Protein AF-A0A7Z0GJN7-F1 (afdb_monomer_lite)

Foldseek 3Di:
DDPLDFAAEAELVVQPPDLPDHGDPVVVVSLVVCVVVVRFHEYEDEALVSCSRPVVVSGQAYEFEPDPDPRSVVSQVVSCVPPNPNRYDYDNDRVVVRVVVSVVVVVVVCCVVPVPCVVVVVVVVVVVCVVVPPDDDD

pLDDT: mean 78.18, std 17.74, range [37.78, 97.5]

Radius of gyration: 19.82 Å; chains: 1; bounding box: 69×27×43 Å

Structure (mmCIF, N/CA/C/O backbone):
data_AF-A0A7Z0GJN7-F1
#
_entry.id   AF-A0A7Z0GJN7-F1
#
loop_
_atom_site.group_PDB
_atom_site.id
_atom_site.type_symbol
_atom_site.label_atom_id
_atom_site.label_alt_id
_atom_site.label_comp_id
_atom_site.label_asym_id
_atom_site.label_entity_id
_atom_site.label_seq_id
_atom_site.pdbx_PDB_ins_code
_atom_site.Cartn_x
_atom_site.Cartn_y
_atom_site.Cartn_z
_atom_site.occupancy
_atom_site.B_iso_or_equiv
_atom_site.auth_seq_id
_atom_site.auth_comp_id
_atom_site.auth_asym_id
_atom_site.auth_atom_id
_atom_site.pdbx_PDB_model_num
ATOM 1 N N . MET A 1 1 ? 8.368 0.446 27.107 1.00 37.78 1 MET A N 1
ATOM 2 C CA . MET A 1 1 ? 7.933 1.647 26.361 1.00 37.78 1 MET A CA 1
ATOM 3 C C . MET A 1 1 ? 7.740 1.214 24.917 1.00 37.78 1 MET A C 1
ATOM 5 O O . MET A 1 1 ? 8.728 0.850 24.301 1.00 37.78 1 MET A O 1
ATOM 9 N N . SER A 1 2 ? 6.507 1.134 24.404 1.00 41.03 2 SER A N 1
ATOM 10 C CA . SER A 1 2 ? 6.297 0.803 22.985 1.00 41.03 2 SER A CA 1
ATOM 11 C C . SER A 1 2 ? 6.717 2.002 22.147 1.00 41.03 2 SER A C 1
ATOM 13 O O . SER A 1 2 ? 5.968 2.972 22.040 1.00 41.03 2 SER A O 1
ATOM 15 N N . THR A 1 3 ? 7.916 1.955 21.572 1.00 49.25 3 THR A N 1
ATOM 16 C CA . THR A 1 3 ? 8.220 2.738 20.376 1.00 49.25 3 THR A CA 1
ATOM 17 C C . THR A 1 3 ? 7.170 2.341 19.348 1.00 49.25 3 THR A C 1
ATOM 19 O O . THR A 1 3 ? 7.116 1.184 18.940 1.00 49.25 3 THR A O 1
ATOM 22 N N . ARG A 1 4 ? 6.238 3.244 19.032 1.00 60.59 4 ARG A N 1
ATOM 23 C CA . ARG A 1 4 ? 5.244 2.986 17.990 1.00 60.59 4 ARG A CA 1
ATOM 24 C C . ARG A 1 4 ? 6.021 2.833 16.690 1.00 60.59 4 ARG A C 1
ATOM 26 O O . ARG A 1 4 ? 6.549 3.817 16.185 1.00 60.59 4 ARG A O 1
ATOM 33 N N . GLU A 1 5 ? 6.162 1.598 16.228 1.00 74.38 5 GLU A N 1
ATOM 34 C CA . GLU A 1 5 ? 6.853 1.309 14.979 1.00 74.38 5 GLU A CA 1
ATOM 35 C C . GLU A 1 5 ? 6.102 2.015 13.847 1.00 74.38 5 GLU A C 1
ATOM 37 O O . GLU A 1 5 ? 4.872 1.942 13.744 1.00 74.38 5 GLU A O 1
ATOM 42 N N . LEU A 1 6 ? 6.846 2.795 13.064 1.00 84.12 6 LEU A N 1
ATOM 43 C CA . LEU A 1 6 ? 6.311 3.415 11.862 1.00 84.12 6 LEU A CA 1
ATOM 44 C C . LEU A 1 6 ? 6.117 2.332 10.796 1.00 84.12 6 LEU A C 1
ATOM 46 O O . LEU A 1 6 ? 6.885 1.366 10.785 1.00 84.12 6 LEU A O 1
ATOM 50 N N . PRO A 1 7 ? 5.134 2.498 9.893 1.00 89.50 7 PRO A N 1
ATOM 51 C CA . PRO A 1 7 ? 4.927 1.565 8.800 1.00 89.50 7 PRO A CA 1
ATOM 52 C C . PRO A 1 7 ? 6.207 1.381 7.989 1.00 89.50 7 PRO A C 1
ATOM 54 O O . PRO A 1 7 ? 6.956 2.341 7.779 1.00 89.50 7 PRO A O 1
ATOM 57 N N . LEU A 1 8 ? 6.452 0.162 7.517 1.00 90.88 8 LEU A N 1
ATOM 58 C CA . LEU A 1 8 ? 7.561 -0.096 6.604 1.00 90.88 8 LEU A CA 1
ATOM 59 C C . LEU A 1 8 ? 7.269 0.599 5.272 1.00 90.88 8 LEU A C 1
ATOM 61 O O . LEU A 1 8 ? 6.225 0.354 4.675 1.00 90.88 8 LEU A O 1
ATOM 65 N N . LEU A 1 9 ? 8.179 1.452 4.810 1.00 91.50 9 LEU A N 1
ATOM 66 C CA . LEU A 1 9 ? 8.068 2.124 3.519 1.00 91.50 9 LEU A CA 1
ATOM 67 C C . LEU A 1 9 ? 9.034 1.486 2.527 1.00 91.50 9 LEU A C 1
ATOM 69 O O . LEU A 1 9 ? 10.245 1.473 2.747 1.00 91.50 9 LEU A O 1
ATOM 73 N N . LEU A 1 10 ? 8.475 0.986 1.433 1.00 90.38 10 LEU A N 1
ATOM 74 C CA . LEU A 1 10 ? 9.195 0.416 0.307 1.00 90.38 10 LEU A CA 1
ATOM 75 C C . LEU A 1 10 ? 9.045 1.338 -0.901 1.00 90.38 10 LEU A C 1
ATOM 77 O O . LEU A 1 10 ? 7.997 1.944 -1.108 1.00 90.38 10 LEU A O 1
ATOM 81 N N . HIS A 1 11 ? 10.087 1.416 -1.719 1.00 88.69 11 HIS A N 1
ATOM 82 C CA . HIS A 1 11 ? 10.044 2.107 -3.006 1.00 88.69 11 HIS A CA 1
ATOM 83 C C . HIS A 1 11 ? 10.149 1.070 -4.105 1.00 88.69 11 HIS A C 1
ATOM 85 O O . HIS A 1 11 ? 11.148 0.351 -4.132 1.00 88.69 11 HIS A O 1
ATOM 91 N N . ALA A 1 12 ? 9.191 1.022 -5.026 1.00 76.31 12 ALA A N 1
ATOM 92 C CA . ALA A 1 12 ? 9.215 0.045 -6.108 1.00 76.31 12 ALA A CA 1
ATOM 93 C C . ALA A 1 12 ? 10.512 0.124 -6.935 1.00 76.31 12 ALA A C 1
ATOM 95 O O . ALA A 1 12 ? 11.201 -0.878 -7.064 1.00 76.31 12 ALA A O 1
ATOM 96 N N . GLY A 1 13 ? 10.990 1.319 -7.303 1.00 64.44 13 GLY A N 1
ATOM 97 C CA . GLY A 1 13 ? 12.271 1.477 -8.017 1.00 64.44 13 GLY A CA 1
ATOM 98 C C . GLY A 1 13 ? 13.541 1.024 -7.262 1.00 64.44 13 GLY A C 1
ATOM 99 O O . GLY A 1 13 ? 14.596 0.858 -7.877 1.00 64.44 13 GLY A O 1
ATOM 100 N N . LYS A 1 14 ? 13.473 0.813 -5.937 1.00 60.66 14 LYS A N 1
ATOM 101 C CA . LYS A 1 14 ? 14.562 0.216 -5.131 1.00 60.66 14 LYS A CA 1
ATOM 102 C C . LYS A 1 14 ? 14.294 -1.243 -4.748 1.00 60.66 14 LYS A C 1
ATOM 104 O O . LYS A 1 14 ? 15.253 -1.985 -4.580 1.00 60.66 14 LYS A O 1
ATOM 109 N N . ALA A 1 15 ? 13.027 -1.631 -4.620 1.00 51.12 15 ALA A N 1
ATOM 110 C CA . ALA A 1 15 ? 12.572 -2.979 -4.288 1.00 51.12 15 ALA A CA 1
ATOM 111 C C . ALA A 1 15 ? 12.426 -3.892 -5.522 1.00 51.12 15 ALA A C 1
ATOM 113 O O . ALA A 1 15 ? 12.310 -5.097 -5.358 1.00 51.12 15 ALA A O 1
ATOM 114 N N . ALA A 1 16 ? 12.440 -3.324 -6.733 1.00 47.62 16 ALA A N 1
ATOM 115 C CA . ALA A 1 16 ? 12.207 -4.003 -8.008 1.00 47.62 16 ALA A CA 1
ATOM 116 C C . ALA A 1 16 ? 13.364 -3.798 -9.001 1.00 47.62 16 ALA A C 1
ATOM 118 O O . ALA A 1 16 ? 13.150 -3.620 -10.203 1.00 47.62 16 ALA A O 1
ATOM 119 N N . ARG A 1 17 ? 14.623 -3.821 -8.538 1.00 47.00 17 ARG A N 1
ATOM 120 C CA . ARG A 1 17 ? 15.742 -4.029 -9.474 1.00 47.00 17 ARG A CA 1
ATOM 121 C C . ARG A 1 17 ? 15.764 -5.498 -9.906 1.00 47.00 17 ARG A C 1
ATOM 123 O O . ARG A 1 17 ? 16.639 -6.229 -9.479 1.00 47.00 17 ARG A O 1
ATOM 130 N N . GLY A 1 18 ? 14.798 -5.862 -10.751 1.00 42.78 18 GLY A N 1
ATOM 131 C CA . GLY A 1 18 ? 14.615 -7.171 -11.374 1.00 42.78 18 GLY A CA 1
ATOM 132 C C . GLY A 1 18 ? 13.133 -7.549 -11.428 1.00 42.78 18 GLY A C 1
ATOM 133 O O . GLY A 1 18 ? 12.488 -7.620 -10.388 1.00 42.78 18 GLY A O 1
ATOM 134 N N . LEU A 1 19 ? 12.590 -7.813 -12.626 1.00 42.25 19 LEU A N 1
ATOM 135 C CA . LEU A 1 19 ? 11.246 -8.401 -12.790 1.00 42.25 19 LEU A CA 1
ATOM 136 C C . LEU A 1 19 ? 11.140 -9.809 -12.158 1.00 42.25 19 LEU A C 1
ATOM 138 O O . LEU A 1 19 ? 10.035 -10.280 -11.911 1.00 42.25 19 LEU A O 1
ATOM 142 N N . ASP A 1 20 ? 12.282 -10.444 -11.873 1.00 52.91 20 ASP A N 1
ATOM 143 C CA . ASP A 1 20 ? 12.416 -11.764 -11.241 1.00 52.91 20 ASP A CA 1
ATOM 144 C C . ASP A 1 20 ? 12.926 -11.704 -9.789 1.00 52.91 20 ASP A C 1
ATOM 146 O O . ASP A 1 20 ? 12.984 -12.731 -9.107 1.00 52.91 20 ASP A O 1
ATOM 150 N N . ASP A 1 21 ? 13.320 -10.527 -9.294 1.00 58.81 21 ASP A N 1
ATOM 151 C CA . ASP A 1 21 ? 13.935 -10.418 -7.976 1.00 58.81 21 ASP A CA 1
ATOM 152 C C . ASP A 1 21 ? 12.845 -10.282 -6.916 1.00 58.81 21 ASP A C 1
ATOM 154 O O . ASP A 1 21 ? 12.228 -9.233 -6.715 1.00 58.81 21 ASP A O 1
ATOM 158 N N . ALA A 1 22 ? 12.599 -11.395 -6.224 1.00 63.50 22 ALA A N 1
ATOM 159 C CA . ALA A 1 22 ? 11.915 -11.369 -4.945 1.00 63.50 22 ALA A CA 1
ATOM 160 C C . ALA A 1 22 ? 12.543 -10.274 -4.058 1.00 63.50 22 ALA A C 1
ATOM 162 O O . ALA A 1 22 ? 13.762 -10.073 -4.112 1.00 63.50 22 ALA A O 1
ATOM 163 N N . PRO A 1 23 ? 11.747 -9.572 -3.230 1.00 70.69 23 PRO A N 1
ATOM 164 C CA . PRO A 1 23 ? 12.298 -8.621 -2.275 1.00 70.69 23 PRO A CA 1
ATOM 165 C C . PRO A 1 23 ? 13.423 -9.279 -1.479 1.00 70.69 23 PRO A C 1
ATOM 167 O O . PRO A 1 23 ? 13.350 -10.465 -1.143 1.00 70.69 23 PRO A O 1
ATOM 170 N N . ASP A 1 24 ? 14.470 -8.508 -1.193 1.00 78.06 24 ASP A N 1
ATOM 171 C CA . ASP A 1 24 ? 15.628 -9.038 -0.491 1.00 78.06 24 ASP A CA 1
ATOM 172 C C . ASP A 1 24 ? 15.208 -9.659 0.862 1.00 78.06 24 ASP A C 1
ATOM 174 O O . ASP A 1 24 ? 14.196 -9.256 1.454 1.00 78.06 24 ASP A O 1
ATOM 178 N N . PRO A 1 25 ? 15.966 -10.637 1.390 1.00 81.19 25 PRO A N 1
ATOM 179 C CA . PRO A 1 25 ? 15.580 -11.343 2.608 1.00 81.19 25 PRO A CA 1
ATOM 180 C C . PRO A 1 25 ? 15.307 -10.434 3.815 1.00 81.19 25 PRO A C 1
ATOM 182 O O . PRO A 1 25 ? 14.470 -10.781 4.647 1.00 81.19 25 PRO A O 1
ATOM 185 N N . GLN A 1 26 ? 15.968 -9.273 3.916 1.00 81.38 26 GLN A N 1
ATOM 186 C CA . GLN A 1 26 ? 15.744 -8.337 5.022 1.00 81.38 26 GLN A CA 1
ATOM 187 C C . GLN A 1 26 ? 14.408 -7.612 4.861 1.00 81.38 26 GLN A C 1
ATOM 189 O O . GLN A 1 26 ? 13.675 -7.449 5.838 1.00 81.38 26 GLN A O 1
ATOM 194 N N . THR A 1 27 ? 14.057 -7.226 3.633 1.00 83.19 27 THR A N 1
ATOM 195 C CA . THR A 1 27 ? 12.735 -6.677 3.313 1.00 83.19 27 THR A CA 1
ATOM 196 C C . THR A 1 27 ? 11.627 -7.693 3.596 1.00 83.19 27 THR A C 1
ATOM 198 O O . THR A 1 27 ? 10.628 -7.342 4.226 1.00 83.19 27 THR A O 1
ATOM 201 N N . LEU A 1 28 ? 11.806 -8.960 3.206 1.00 82.56 28 LEU A N 1
ATOM 202 C CA . LEU A 1 28 ? 10.853 -10.032 3.521 1.00 82.56 28 LEU A CA 1
ATOM 203 C C . LEU A 1 28 ? 10.687 -10.234 5.029 1.00 82.56 28 LEU A C 1
ATOM 205 O O . LEU A 1 28 ? 9.561 -10.297 5.521 1.00 82.56 28 LEU A O 1
ATOM 209 N N . GLU A 1 29 ? 11.788 -10.291 5.779 1.00 84.94 29 GLU A N 1
ATOM 210 C CA . GLU A 1 29 ? 11.733 -10.424 7.235 1.00 84.94 29 GLU A CA 1
ATOM 211 C C . GLU A 1 29 ? 11.013 -9.231 7.882 1.00 84.94 29 GLU A C 1
ATOM 213 O O . GLU A 1 29 ? 10.199 -9.415 8.789 1.00 84.94 29 GLU A O 1
ATOM 218 N N . ALA A 1 30 ? 11.263 -8.011 7.398 1.00 83.81 30 ALA A N 1
ATOM 219 C CA . ALA A 1 30 ? 10.596 -6.809 7.886 1.00 83.81 30 ALA A CA 1
ATOM 220 C C . ALA A 1 30 ? 9.086 -6.822 7.597 1.00 83.81 30 ALA A C 1
ATOM 222 O O . ALA A 1 30 ? 8.303 -6.435 8.466 1.00 83.81 30 ALA A O 1
ATOM 223 N N . LEU A 1 31 ? 8.670 -7.302 6.420 1.00 84.75 31 LEU A N 1
ATOM 224 C CA . LEU A 1 31 ? 7.259 -7.466 6.058 1.00 84.75 31 LEU A CA 1
ATOM 225 C C . LEU A 1 31 ? 6.564 -8.496 6.956 1.00 84.75 31 LEU A C 1
ATOM 227 O O . LEU A 1 31 ? 5.536 -8.182 7.554 1.00 84.75 31 LEU A O 1
ATOM 231 N N . ILE A 1 32 ? 7.162 -9.679 7.121 1.00 84.31 32 ILE A N 1
ATOM 232 C CA . ILE A 1 32 ? 6.635 -10.756 7.974 1.00 84.31 32 ILE A CA 1
ATOM 233 C C . ILE A 1 32 ? 6.535 -10.287 9.430 1.00 84.31 32 ILE A C 1
ATOM 235 O O . ILE A 1 32 ? 5.515 -10.469 10.097 1.00 84.31 32 ILE A O 1
ATOM 239 N N . ARG A 1 33 ? 7.584 -9.634 9.940 1.00 83.75 33 ARG A N 1
ATOM 240 C CA . ARG A 1 33 ? 7.583 -9.072 11.294 1.00 83.75 33 ARG A CA 1
ATOM 241 C C . ARG A 1 33 ? 6.494 -8.014 11.450 1.00 83.75 33 ARG A C 1
ATOM 243 O O . ARG A 1 33 ? 5.799 -8.028 12.463 1.00 83.75 33 ARG A O 1
ATOM 250 N N . GLY A 1 34 ? 6.341 -7.132 10.463 1.00 83.38 34 GLY A N 1
ATOM 251 C CA . GLY A 1 34 ? 5.297 -6.113 10.441 1.00 83.38 34 GLY A CA 1
ATOM 252 C C . GLY A 1 34 ? 3.902 -6.726 10.510 1.00 83.38 34 GLY A C 1
ATOM 253 O O . GLY A 1 34 ? 3.104 -6.328 11.353 1.00 83.38 34 GLY A O 1
ATOM 254 N N . GLU A 1 35 ? 3.631 -7.763 9.721 1.00 82.94 35 GLU A N 1
ATOM 255 C CA . GLU A 1 35 ? 2.365 -8.495 9.776 1.00 82.94 35 GLU A CA 1
ATOM 256 C C . GLU A 1 35 ? 2.103 -9.083 11.174 1.00 82.94 35 GLU A C 1
ATOM 258 O O . GLU A 1 35 ? 1.039 -8.856 11.755 1.00 82.94 35 GLU A O 1
ATOM 263 N N . HIS A 1 36 ? 3.100 -9.737 11.781 1.00 82.06 36 HIS A N 1
ATOM 264 C CA . HIS A 1 36 ? 2.981 -10.300 13.130 1.00 82.06 36 HIS A CA 1
ATOM 265 C C . HIS A 1 36 ? 2.764 -9.251 14.230 1.00 82.06 36 HIS A C 1
ATOM 267 O O . HIS A 1 36 ? 2.060 -9.521 15.206 1.00 82.06 36 HIS A O 1
ATOM 273 N N . THR A 1 37 ? 3.339 -8.052 14.101 1.00 82.00 37 THR A N 1
ATOM 274 C CA . THR A 1 37 ? 3.130 -6.941 15.051 1.00 82.00 37 THR A CA 1
ATOM 275 C C . THR A 1 37 ? 1.936 -6.052 14.673 1.00 82.00 37 THR A C 1
ATOM 277 O O . THR A 1 37 ? 1.615 -5.067 15.359 1.00 82.00 37 THR A O 1
ATOM 280 N N . GLY A 1 38 ? 1.256 -6.386 13.571 1.00 82.94 38 GLY A N 1
ATOM 281 C CA . GLY A 1 38 ? 0.217 -5.592 12.926 1.00 82.94 38 GLY A CA 1
ATOM 282 C C . GLY A 1 38 ? 0.698 -4.218 12.442 1.00 82.94 38 GLY A C 1
ATOM 283 O O . GLY A 1 38 ? -0.131 -3.315 12.286 1.00 82.94 38 GLY A O 1
ATOM 284 N N . CYS A 1 39 ? 2.009 -4.006 12.324 1.00 86.50 39 CYS A N 1
ATOM 285 C CA . CYS A 1 39 ? 2.586 -2.807 11.741 1.00 86.50 39 CYS A CA 1
ATOM 286 C C . CYS A 1 39 ? 2.377 -2.854 10.218 1.00 86.50 39 CYS A C 1
ATOM 288 O O . CYS A 1 39 ? 2.833 -3.794 9.568 1.00 86.50 39 CYS A O 1
ATOM 290 N N . PRO A 1 40 ? 1.663 -1.883 9.629 1.00 91.06 40 PRO A N 1
ATOM 291 C CA . PRO A 1 40 ? 1.384 -1.899 8.200 1.00 91.06 40 PRO A CA 1
ATOM 292 C C . PRO A 1 40 ? 2.650 -1.631 7.371 1.00 91.06 40 PRO A C 1
ATOM 294 O O . PRO A 1 40 ? 3.653 -1.115 7.865 1.00 91.06 40 PRO A O 1
ATOM 297 N N . SER A 1 41 ? 2.573 -1.934 6.082 1.00 91.88 41 SER A N 1
ATOM 298 C CA . SER A 1 41 ? 3.608 -1.668 5.090 1.00 91.88 41 SER A CA 1
ATOM 299 C C . SER A 1 41 ? 3.016 -0.899 3.912 1.00 91.88 41 SER A C 1
ATOM 301 O O . SER A 1 41 ? 1.836 -1.039 3.586 1.00 91.88 41 SER A O 1
ATOM 303 N N . VAL A 1 42 ? 3.832 -0.051 3.298 1.00 94.25 42 VAL A N 1
ATOM 304 C CA . VAL A 1 42 ? 3.441 0.844 2.210 1.00 94.25 42 VAL A CA 1
ATOM 305 C C . VAL A 1 42 ? 4.443 0.694 1.077 1.00 94.25 42 VAL A C 1
ATOM 307 O O . VAL A 1 42 ? 5.641 0.865 1.299 1.00 94.25 42 VAL A O 1
ATOM 310 N N . LEU A 1 43 ? 3.962 0.406 -0.130 1.00 94.31 43 LEU A N 1
ATOM 311 C CA . LEU A 1 43 ? 4.764 0.499 -1.348 1.00 94.31 43 LEU A CA 1
ATOM 312 C C . LEU A 1 43 ? 4.465 1.819 -2.056 1.00 94.31 43 LEU A C 1
ATOM 314 O O . LEU A 1 43 ? 3.330 2.060 -2.458 1.00 94.31 43 LEU A O 1
ATOM 318 N N . TRP A 1 44 ? 5.488 2.652 -2.222 1.00 95.12 44 TRP A N 1
ATOM 319 C CA . TRP A 1 44 ? 5.443 3.822 -3.091 1.00 95.12 44 TRP A CA 1
ATOM 320 C C . TRP A 1 44 ? 5.694 3.404 -4.540 1.00 95.12 44 TRP A C 1
ATOM 322 O O . TRP A 1 44 ? 6.744 2.820 -4.838 1.00 95.12 44 TRP A O 1
ATOM 332 N N . VAL A 1 45 ? 4.737 3.710 -5.416 1.00 93.69 45 VAL A N 1
ATOM 333 C CA . VAL A 1 45 ? 4.768 3.375 -6.846 1.00 93.69 45 VAL A CA 1
ATOM 334 C C . VAL A 1 45 ? 4.631 4.642 -7.682 1.00 93.69 45 VAL A C 1
ATOM 336 O O . VAL A 1 45 ? 3.826 5.512 -7.362 1.00 93.69 45 VAL A O 1
ATOM 339 N N . GLU A 1 46 ? 5.413 4.760 -8.750 1.00 92.56 46 GLU A N 1
ATOM 340 C CA . GLU A 1 46 ? 5.465 5.963 -9.597 1.00 92.56 46 GLU A CA 1
ATOM 341 C C . GLU A 1 46 ? 5.119 5.652 -11.060 1.00 92.56 46 GLU A C 1
ATOM 343 O O . GLU A 1 46 ? 4.917 6.562 -11.863 1.00 92.56 46 GLU A O 1
ATOM 348 N N . SER A 1 47 ? 5.013 4.369 -11.407 1.00 92.62 47 SER A N 1
ATOM 349 C CA . SER A 1 47 ? 4.722 3.880 -12.749 1.00 92.62 47 SER A CA 1
ATOM 350 C C . SER A 1 47 ? 3.854 2.620 -12.722 1.00 92.62 47 SER A C 1
ATOM 352 O O . SER A 1 47 ? 3.780 1.920 -11.716 1.00 92.62 47 SER A O 1
ATOM 354 N N . LEU A 1 48 ? 3.211 2.292 -13.846 1.00 91.94 48 LEU A N 1
ATOM 355 C CA . LEU A 1 48 ? 2.418 1.059 -13.964 1.00 91.94 48 LEU A CA 1
ATOM 356 C C . LEU A 1 48 ? 3.272 -0.203 -13.766 1.00 91.94 48 LEU A C 1
ATOM 358 O O . LEU A 1 48 ? 2.802 -1.160 -13.160 1.00 91.94 48 LEU A O 1
ATOM 362 N N . ALA A 1 49 ? 4.534 -0.180 -14.206 1.00 89.12 49 ALA A N 1
ATOM 363 C CA . ALA A 1 49 ? 5.464 -1.299 -14.047 1.00 89.12 49 ALA A CA 1
ATOM 364 C C . ALA A 1 49 ? 5.763 -1.616 -12.571 1.00 89.12 49 ALA A C 1
ATOM 366 O O . ALA A 1 49 ? 6.022 -2.763 -12.217 1.00 89.12 49 ALA A O 1
ATOM 367 N N . ASP A 1 50 ? 5.680 -0.618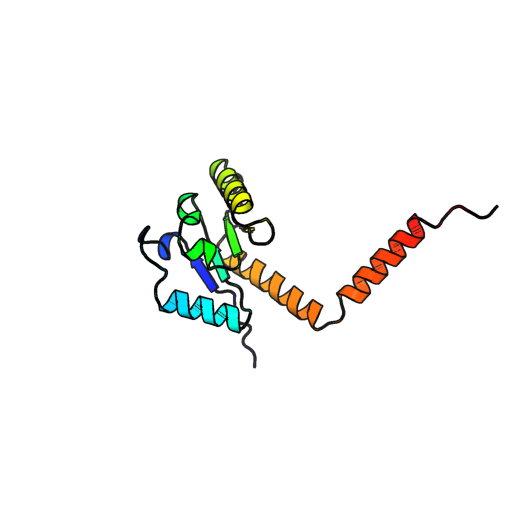 -11.690 1.00 89.81 50 ASP A N 1
ATOM 368 C CA . ASP A 1 50 ? 5.865 -0.813 -10.252 1.00 89.81 50 ASP A CA 1
ATOM 369 C C . ASP A 1 50 ? 4.749 -1.665 -9.625 1.00 89.81 50 ASP A C 1
ATOM 371 O O . ASP A 1 50 ? 4.970 -2.311 -8.600 1.00 89.81 50 ASP A O 1
ATOM 375 N N . LEU A 1 51 ? 3.555 -1.690 -10.234 1.00 90.06 51 LEU A N 1
ATOM 376 C CA . LEU A 1 51 ? 2.434 -2.519 -9.778 1.00 90.06 51 LEU A CA 1
ATOM 377 C C . LEU A 1 51 ? 2.651 -4.010 -10.060 1.00 90.06 51 LEU A C 1
ATOM 379 O O . LEU A 1 51 ? 1.980 -4.841 -9.449 1.00 90.06 51 LEU A O 1
ATOM 383 N N . ASP A 1 52 ? 3.566 -4.339 -10.974 1.00 86.88 52 ASP A N 1
ATOM 384 C CA . ASP A 1 52 ? 3.940 -5.715 -11.306 1.00 86.88 52 ASP A CA 1
ATOM 385 C C . ASP A 1 52 ? 5.064 -6.244 -10.395 1.00 86.88 52 ASP A C 1
ATOM 387 O O . ASP A 1 52 ? 5.393 -7.430 -10.434 1.00 86.88 52 ASP A O 1
ATOM 391 N N . ALA A 1 53 ? 5.646 -5.395 -9.538 1.00 82.38 53 ALA A N 1
ATOM 392 C CA . ALA A 1 53 ? 6.679 -5.811 -8.600 1.00 82.38 53 ALA A CA 1
ATOM 393 C C . ALA A 1 53 ? 6.130 -6.839 -7.586 1.00 82.38 53 ALA A C 1
ATOM 395 O O . ALA A 1 53 ? 5.057 -6.616 -7.016 1.00 82.38 53 ALA A O 1
ATOM 396 N N . PRO A 1 54 ? 6.886 -7.900 -7.230 1.00 81.50 54 PRO A N 1
ATOM 397 C CA . PRO A 1 54 ? 6.453 -8.869 -6.218 1.00 81.50 54 PRO A CA 1
ATOM 398 C C . PRO A 1 54 ? 6.092 -8.226 -4.870 1.00 81.50 54 PRO A C 1
ATOM 400 O O . PRO A 1 54 ? 5.213 -8.701 -4.157 1.00 81.50 54 PRO A O 1
ATOM 403 N N . ALA A 1 55 ? 6.724 -7.101 -4.523 1.00 83.12 55 ALA A N 1
ATOM 404 C CA . ALA A 1 55 ? 6.401 -6.347 -3.315 1.00 83.12 55 ALA A CA 1
ATOM 405 C C . ALA A 1 55 ? 4.957 -5.804 -3.298 1.00 83.12 55 ALA A C 1
ATOM 407 O O . ALA A 1 55 ? 4.385 -5.676 -2.217 1.00 83.12 55 ALA A O 1
ATOM 408 N N . ALA A 1 56 ? 4.341 -5.523 -4.453 1.00 86.75 56 ALA A N 1
ATOM 409 C CA . ALA A 1 56 ? 3.003 -4.929 -4.536 1.00 86.75 56 ALA A CA 1
ATOM 410 C C . ALA A 1 56 ? 1.911 -5.841 -3.951 1.00 86.75 56 ALA A C 1
ATOM 412 O O . ALA A 1 56 ? 0.954 -5.369 -3.335 1.00 86.75 56 ALA A O 1
ATOM 413 N N . VAL A 1 57 ? 2.074 -7.162 -4.065 1.00 87.06 57 VAL A N 1
ATOM 414 C CA . VAL A 1 57 ? 1.134 -8.126 -3.469 1.00 87.06 57 VAL A CA 1
ATOM 415 C C . VAL A 1 57 ? 1.414 -8.408 -1.992 1.00 87.06 57 VAL A C 1
ATOM 417 O O . VAL A 1 57 ? 0.514 -8.860 -1.290 1.00 87.06 57 VAL A O 1
ATOM 420 N N . LEU A 1 58 ? 2.629 -8.122 -1.513 1.00 86.44 58 LEU A N 1
ATOM 421 C CA . LEU A 1 58 ? 3.066 -8.413 -0.142 1.00 86.44 58 LEU A CA 1
ATOM 422 C C . LEU A 1 58 ? 2.798 -7.265 0.836 1.00 86.44 58 LEU A C 1
ATOM 424 O O . LEU A 1 58 ? 2.690 -7.491 2.041 1.00 86.44 58 LEU A O 1
ATOM 428 N N . VAL A 1 59 ? 2.724 -6.024 0.351 1.00 90.31 59 VAL A N 1
ATOM 429 C CA . VAL A 1 59 ? 2.464 -4.870 1.219 1.00 90.31 59 VAL A CA 1
ATOM 430 C C . VAL A 1 59 ? 0.993 -4.737 1.590 1.00 90.31 59 VAL A C 1
ATOM 432 O O . VAL A 1 59 ? 0.098 -5.136 0.843 1.00 90.31 59 VAL A O 1
ATOM 435 N N . THR A 1 60 ? 0.713 -4.096 2.725 1.00 92.62 60 THR A N 1
ATOM 436 C CA . THR A 1 60 ? -0.675 -3.843 3.124 1.00 92.62 60 THR A CA 1
ATOM 437 C C . THR A 1 60 ? -1.303 -2.693 2.339 1.00 92.62 60 THR A C 1
ATOM 439 O O . THR A 1 60 ? -2.484 -2.783 2.009 1.00 92.62 60 THR A O 1
ATOM 442 N N . HIS A 1 61 ? -0.526 -1.665 1.982 1.00 95.50 61 HIS A N 1
ATOM 443 C CA . HIS A 1 61 ? -1.001 -0.500 1.231 1.00 95.50 61 HIS A CA 1
ATOM 444 C C . HIS A 1 61 ? -0.122 -0.177 0.017 1.00 95.50 61 HIS A C 1
ATOM 446 O O . HIS A 1 61 ? 1.101 -0.323 0.056 1.00 95.50 61 HIS A O 1
ATOM 452 N N . ILE A 1 62 ? -0.759 0.345 -1.029 1.00 96.06 62 ILE A N 1
ATOM 453 C CA . ILE A 1 62 ? -0.132 0.937 -2.211 1.00 96.06 62 ILE A CA 1
ATOM 454 C C . ILE A 1 62 ? -0.333 2.450 -2.146 1.00 96.06 62 ILE A C 1
ATOM 456 O O . ILE A 1 62 ? -1.452 2.930 -1.964 1.00 96.06 62 ILE A O 1
ATOM 460 N N . ALA A 1 63 ? 0.748 3.204 -2.301 1.00 96.44 63 ALA A N 1
ATOM 461 C CA . ALA A 1 63 ? 0.719 4.655 -2.336 1.00 96.44 63 ALA A CA 1
ATOM 462 C C . ALA A 1 63 ? 1.170 5.163 -3.703 1.00 96.44 63 ALA A C 1
ATOM 464 O O . ALA A 1 63 ? 2.256 4.820 -4.169 1.00 96.44 63 ALA A O 1
ATOM 465 N N . VAL A 1 64 ? 0.332 5.998 -4.311 1.00 95.94 64 VAL A N 1
ATOM 466 C CA . VAL A 1 64 ? 0.601 6.672 -5.585 1.00 95.94 64 VAL A CA 1
ATOM 467 C C . VAL A 1 64 ? 0.760 8.184 -5.353 1.00 95.94 64 VAL A C 1
ATOM 469 O O . VAL A 1 64 ? 0.194 8.714 -4.387 1.00 95.94 64 VAL A O 1
ATOM 472 N N . PRO A 1 65 ? 1.469 8.913 -6.233 1.00 96.19 65 PRO A N 1
ATOM 473 C CA . PRO A 1 65 ? 1.539 10.366 -6.169 1.00 96.19 65 PRO A CA 1
ATOM 474 C C . PRO A 1 65 ? 0.152 11.022 -6.214 1.00 96.19 65 PRO A C 1
ATOM 476 O O . PRO A 1 65 ? -0.744 10.572 -6.925 1.00 96.19 65 PRO A O 1
ATOM 479 N N . ALA A 1 66 ? -0.028 12.124 -5.486 1.00 94.00 66 ALA A N 1
ATOM 480 C CA . ALA A 1 66 ? -1.266 12.908 -5.493 1.00 94.00 66 ALA A CA 1
ATOM 481 C C . ALA A 1 66 ? -1.417 13.823 -6.724 1.00 94.00 66 ALA A C 1
ATOM 483 O O . ALA A 1 66 ? -2.469 14.431 -6.910 1.00 94.00 66 ALA A O 1
ATOM 484 N N . SER A 1 67 ? -0.391 13.899 -7.579 1.00 91.69 67 SER A N 1
ATOM 485 C CA . SER A 1 67 ? -0.408 14.678 -8.821 1.00 91.69 67 SER A CA 1
ATOM 486 C C . SER A 1 67 ? -1.590 14.304 -9.727 1.00 91.69 67 SER A C 1
ATOM 488 O O . SER A 1 67 ? -1.878 13.130 -9.940 1.00 91.69 67 SER A O 1
ATOM 490 N N . GLU A 1 68 ? -2.241 15.302 -10.322 1.00 89.56 68 GLU A N 1
ATOM 491 C CA . GLU A 1 68 ? -3.377 15.109 -11.238 1.00 89.56 68 GLU A CA 1
ATOM 492 C C . GLU A 1 68 ? -2.961 15.009 -12.713 1.00 89.56 68 GLU A C 1
ATOM 494 O O . GLU A 1 68 ? -3.735 15.319 -13.613 1.00 89.56 68 GLU A O 1
ATOM 499 N N . THR A 1 69 ? -1.729 14.577 -12.988 1.00 92.75 69 THR A N 1
ATOM 500 C CA . THR A 1 69 ? -1.340 14.250 -14.368 1.00 92.75 69 THR A CA 1
ATOM 501 C C . THR A 1 69 ? -2.122 13.038 -14.875 1.00 92.75 69 THR A C 1
ATOM 503 O O . THR A 1 69 ? -2.501 12.159 -14.093 1.00 92.75 69 THR A O 1
ATOM 506 N N . ASP A 1 70 ? -2.337 12.965 -16.191 1.00 92.69 70 ASP A N 1
ATOM 507 C CA . ASP A 1 70 ? -3.056 11.847 -16.815 1.00 92.69 70 ASP A CA 1
ATOM 508 C C . ASP A 1 70 ? -2.411 10.501 -16.459 1.00 92.69 70 ASP A C 1
ATOM 510 O O . ASP A 1 70 ? -3.099 9.578 -16.030 1.00 92.69 70 ASP A O 1
ATOM 514 N N . SER A 1 71 ? -1.076 10.421 -16.512 1.00 92.25 71 SER A N 1
ATOM 515 C CA . SER A 1 71 ? -0.320 9.208 -16.177 1.00 92.25 71 SER A CA 1
ATOM 516 C C . SER A 1 71 ? -0.480 8.776 -14.715 1.00 92.25 71 SER A C 1
ATOM 518 O O . SER A 1 71 ? -0.601 7.587 -14.431 1.00 92.25 71 SER A O 1
ATOM 520 N N . VAL A 1 72 ? -0.509 9.718 -13.766 1.00 92.44 72 VAL A N 1
ATOM 521 C CA . VAL A 1 72 ? -0.716 9.395 -12.341 1.00 92.44 72 VAL A CA 1
ATOM 522 C C . VAL A 1 72 ? -2.173 9.027 -12.066 1.00 92.44 72 VAL A C 1
ATOM 524 O O . VAL A 1 72 ? -2.465 8.181 -11.218 1.00 92.44 72 VAL A O 1
ATOM 527 N N . THR A 1 73 ? -3.110 9.622 -12.800 1.00 94.88 73 THR A N 1
ATOM 528 C CA . THR A 1 73 ? -4.521 9.247 -12.716 1.00 94.88 73 THR A CA 1
ATOM 529 C C . THR A 1 73 ? -4.748 7.835 -13.236 1.00 94.88 73 THR A C 1
ATOM 531 O O . THR A 1 73 ? -5.404 7.056 -12.548 1.00 94.88 73 THR A O 1
ATOM 534 N N . GLU A 1 74 ? -4.154 7.477 -14.372 1.00 96.50 74 GLU A N 1
ATOM 535 C CA . GLU A 1 74 ? -4.154 6.112 -14.902 1.00 96.50 74 GLU A CA 1
ATOM 536 C C . GLU A 1 74 ? -3.536 5.122 -13.905 1.00 96.50 74 GLU A C 1
ATOM 538 O O . GLU A 1 74 ? -4.181 4.137 -13.548 1.00 96.50 74 GLU A O 1
ATOM 543 N N . LEU A 1 75 ? -2.354 5.432 -13.360 1.00 96.19 75 LEU A N 1
ATOM 544 C CA . LEU A 1 75 ? -1.702 4.628 -12.321 1.00 96.19 75 LEU A CA 1
ATOM 545 C C . LEU A 1 75 ? -2.607 4.399 -11.105 1.00 96.19 75 LEU A C 1
ATOM 547 O O . LEU A 1 75 ? -2.711 3.283 -10.599 1.00 96.19 75 LEU A O 1
ATOM 551 N N . HIS A 1 76 ? -3.276 5.451 -10.633 1.00 96.75 76 HIS A N 1
ATOM 552 C CA . HIS A 1 76 ? -4.191 5.358 -9.503 1.00 96.75 76 HIS A CA 1
ATOM 553 C C . HIS A 1 76 ? -5.400 4.467 -9.810 1.00 96.75 76 HIS A C 1
ATOM 555 O O . HIS A 1 76 ? -5.772 3.650 -8.971 1.00 96.75 76 HIS A O 1
ATOM 561 N N . GLN A 1 77 ? -6.006 4.605 -10.992 1.00 97.19 77 GLN A N 1
ATOM 562 C CA . GLN A 1 77 ? -7.142 3.770 -11.392 1.00 97.19 77 GLN A CA 1
ATOM 563 C C . GLN A 1 77 ? -6.738 2.303 -11.548 1.00 97.19 77 GLN A C 1
ATOM 565 O O . GLN A 1 77 ? -7.458 1.424 -11.077 1.00 97.19 77 GLN A O 1
ATOM 570 N N . GLU A 1 78 ? -5.568 2.035 -12.126 1.00 97.50 78 GLU A N 1
ATOM 571 C CA . GLU A 1 78 ? -5.040 0.675 -12.238 1.00 97.50 78 GLU A CA 1
ATOM 572 C C . GLU A 1 78 ? -4.774 0.072 -10.852 1.00 97.50 78 GLU A C 1
ATOM 574 O O . GLU A 1 78 ? -5.192 -1.051 -10.563 1.00 97.50 78 GLU A O 1
ATOM 579 N N . ALA A 1 79 ? -4.146 0.834 -9.950 1.00 96.56 79 ALA A N 1
ATOM 580 C CA . ALA A 1 79 ? -3.916 0.397 -8.578 1.00 96.56 79 ALA A CA 1
ATOM 581 C C . ALA A 1 79 ? -5.239 0.086 -7.857 1.00 96.56 79 ALA A C 1
ATOM 583 O O . ALA A 1 79 ? -5.351 -0.953 -7.205 1.00 96.56 79 ALA A O 1
ATOM 584 N N . LEU A 1 80 ? -6.261 0.938 -8.006 1.00 97.12 80 LEU A N 1
ATOM 585 C CA . LEU A 1 80 ? -7.597 0.702 -7.450 1.00 97.12 80 LEU A CA 1
ATOM 586 C C . LEU A 1 80 ? -8.241 -0.566 -8.018 1.00 97.12 80 LEU A C 1
ATOM 588 O O . LEU A 1 80 ? -8.807 -1.349 -7.257 1.00 97.12 80 LEU A O 1
ATOM 592 N N . GLY A 1 81 ? -8.134 -0.781 -9.331 1.00 97.12 81 GLY A N 1
ATOM 593 C CA . GLY A 1 81 ? -8.668 -1.965 -10.000 1.00 97.12 81 GLY A CA 1
ATOM 594 C C . GLY A 1 81 ? -8.015 -3.2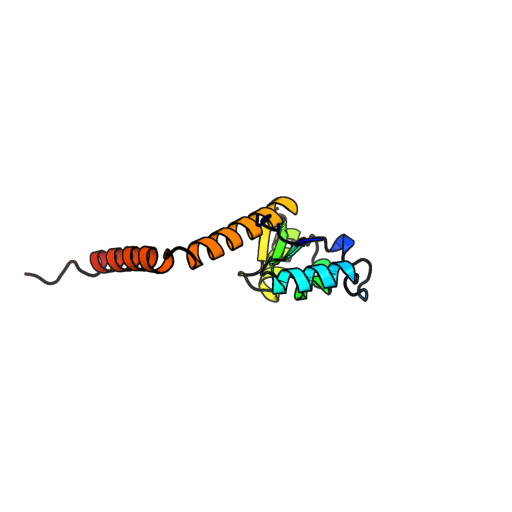66 -9.531 1.00 97.12 81 GLY A C 1
ATOM 595 O O . GLY A 1 81 ? -8.701 -4.277 -9.389 1.00 97.12 81 GLY A O 1
ATOM 596 N N . ARG A 1 82 ? -6.707 -3.242 -9.247 1.00 95.50 82 ARG A N 1
ATOM 597 C CA . ARG A 1 82 ? -5.939 -4.424 -8.821 1.00 95.50 82 ARG A CA 1
ATOM 598 C C . ARG A 1 82 ? -6.022 -4.717 -7.327 1.00 95.50 82 ARG A C 1
ATOM 600 O O . ARG A 1 82 ? -6.109 -5.879 -6.938 1.00 95.50 82 ARG A O 1
ATOM 607 N N . PHE A 1 83 ? -5.935 -3.685 -6.490 1.00 93.00 83 PHE A N 1
ATOM 608 C CA . PHE A 1 83 ? -5.714 -3.842 -5.049 1.00 93.00 83 PHE A CA 1
ATOM 609 C C . PHE A 1 83 ? -6.890 -3.389 -4.186 1.00 93.00 83 PHE A C 1
ATOM 611 O O . PHE A 1 83 ? -6.902 -3.708 -3.001 1.00 93.00 83 PHE A O 1
ATOM 618 N N . GLY A 1 84 ? -7.870 -2.690 -4.757 1.00 95.50 84 GLY A N 1
ATOM 619 C CA . GLY A 1 84 ? -9.038 -2.201 -4.033 1.00 95.50 84 GLY A CA 1
ATOM 620 C C . GLY A 1 84 ? -8.821 -0.852 -3.325 1.00 95.50 84 GLY A C 1
ATOM 621 O O . GLY A 1 84 ? -7.694 -0.474 -2.986 1.00 95.50 84 GLY A O 1
ATOM 622 N N . PRO A 1 85 ? -9.906 -0.091 -3.091 1.00 93.62 85 PRO A N 1
ATOM 623 C CA . PRO A 1 85 ? -9.854 1.255 -2.512 1.00 93.62 85 PRO A CA 1
ATOM 624 C C . PRO A 1 85 ? -9.395 1.297 -1.051 1.00 93.62 85 PRO A C 1
ATOM 626 O O . PRO A 1 85 ? -8.989 2.347 -0.567 1.00 93.62 85 PRO A O 1
ATOM 629 N N . GLU A 1 86 ? -9.459 0.184 -0.329 1.00 90.81 86 GLU A N 1
ATOM 630 C CA . GLU A 1 86 ? -9.017 0.087 1.060 1.00 90.81 86 GLU A CA 1
ATOM 631 C C . GLU A 1 86 ? -7.494 -0.006 1.206 1.00 90.81 86 GLU A C 1
ATOM 633 O O . GLU A 1 86 ? -6.967 0.293 2.277 1.00 90.81 86 GLU A O 1
ATOM 638 N N . ARG A 1 87 ? -6.791 -0.404 0.138 1.00 93.19 87 ARG A N 1
ATOM 639 C CA . ARG A 1 87 ? -5.328 -0.551 0.122 1.00 93.19 87 ARG A CA 1
ATOM 640 C C . ARG A 1 87 ? -4.628 0.599 -0.585 1.00 93.19 87 ARG A C 1
ATOM 642 O O . ARG A 1 87 ? -3.441 0.805 -0.352 1.00 93.19 87 ARG A O 1
ATOM 649 N N . VAL A 1 88 ? -5.327 1.329 -1.448 1.00 96.44 88 VAL A N 1
ATOM 650 C CA . VAL A 1 88 ? -4.730 2.351 -2.311 1.00 96.44 88 VAL A CA 1
ATOM 651 C C . VAL A 1 88 ? -4.962 3.743 -1.739 1.00 96.44 88 VAL A C 1
ATOM 653 O O . VAL A 1 88 ? -6.084 4.107 -1.396 1.00 96.44 88 VAL A O 1
ATOM 656 N N . LEU A 1 89 ? -3.900 4.545 -1.670 1.00 95.44 89 LEU A N 1
ATOM 657 C CA . LEU A 1 89 ? -3.973 5.942 -1.250 1.00 95.44 89 LEU A CA 1
ATOM 658 C C . LEU A 1 89 ? -3.130 6.859 -2.139 1.00 95.44 89 LEU A C 1
ATOM 660 O O . LEU A 1 89 ? -2.129 6.445 -2.723 1.00 95.44 89 LEU A O 1
ATOM 664 N N . ARG A 1 90 ? -3.531 8.129 -2.196 1.00 95.31 90 ARG A N 1
ATOM 665 C CA . ARG A 1 90 ? -2.758 9.218 -2.803 1.00 95.31 90 ARG A CA 1
ATOM 666 C C . ARG A 1 90 ? -2.000 9.984 -1.723 1.00 95.31 90 ARG A C 1
ATOM 668 O O . ARG A 1 90 ? -2.564 10.222 -0.656 1.00 95.31 90 ARG A O 1
ATOM 675 N N . ALA A 1 91 ? -0.763 10.386 -2.002 1.00 94.75 91 ALA A N 1
ATOM 676 C CA . ALA A 1 91 ? 0.012 11.279 -1.135 1.00 94.75 91 ALA A CA 1
ATOM 677 C C . ALA A 1 91 ? 0.969 12.161 -1.953 1.00 94.75 91 ALA A C 1
ATOM 679 O O . ALA A 1 91 ? 1.360 11.776 -3.057 1.00 94.75 91 ALA A O 1
ATOM 680 N N . ASP A 1 92 ? 1.382 13.317 -1.425 1.00 92.94 92 ASP A N 1
ATOM 681 C CA . ASP A 1 92 ? 2.340 14.206 -2.103 1.00 92.94 92 ASP A CA 1
ATOM 682 C C . ASP A 1 92 ? 3.765 13.633 -2.078 1.00 92.94 92 ASP A C 1
ATOM 684 O O . ASP A 1 92 ? 4.627 14.030 -2.865 1.00 92.94 92 ASP A O 1
ATOM 688 N N . GLY A 1 93 ? 4.018 12.656 -1.205 1.00 93.62 93 GLY A N 1
ATOM 689 C CA . GLY A 1 93 ? 5.276 11.931 -1.173 1.00 93.62 93 GLY A CA 1
ATOM 690 C C . GLY A 1 93 ? 5.256 10.649 -0.336 1.00 93.62 93 GLY A C 1
ATOM 691 O O . GLY A 1 93 ? 4.314 10.379 0.415 1.00 93.62 93 GLY A O 1
ATOM 692 N N . PRO A 1 94 ? 6.344 9.866 -0.408 1.00 93.69 94 PRO A N 1
ATOM 693 C CA . PRO A 1 94 ? 6.446 8.549 0.221 1.00 93.69 94 PRO A CA 1
ATOM 694 C C . PRO A 1 94 ? 6.401 8.615 1.757 1.00 93.69 94 PRO A C 1
ATOM 696 O O . PRO A 1 94 ? 5.786 7.775 2.414 1.00 93.69 94 PRO A O 1
ATOM 699 N N . GLU A 1 95 ? 7.002 9.647 2.353 1.00 93.50 95 GLU A N 1
ATOM 700 C CA . GLU A 1 95 ? 6.959 9.850 3.805 1.00 93.50 95 GLU A CA 1
ATOM 701 C C . GLU A 1 95 ? 5.577 10.272 4.302 1.00 93.50 95 GLU A C 1
ATOM 703 O O . GLU A 1 95 ? 5.145 9.834 5.369 1.00 93.50 95 GLU A O 1
ATOM 708 N N . GLU A 1 96 ? 4.856 11.075 3.524 1.00 93.75 96 GLU A N 1
ATOM 709 C CA . GLU A 1 96 ? 3.481 11.437 3.852 1.00 93.75 96 GLU A CA 1
ATOM 710 C C . GLU A 1 96 ? 2.564 10.214 3.768 1.00 93.75 96 GLU A C 1
ATOM 712 O O . GLU A 1 96 ? 1.790 9.969 4.691 1.00 93.75 96 GLU A O 1
ATOM 717 N N . ALA A 1 97 ? 2.718 9.378 2.736 1.00 93.25 97 ALA A N 1
ATOM 718 C CA . ALA A 1 97 ? 2.002 8.110 2.628 1.00 93.25 97 ALA A CA 1
ATOM 719 C C . ALA A 1 97 ? 2.220 7.224 3.867 1.00 93.25 97 ALA A C 1
ATOM 721 O O . ALA A 1 97 ? 1.266 6.722 4.472 1.00 93.25 97 ALA A O 1
ATOM 722 N N . ARG A 1 98 ? 3.480 7.085 4.303 1.00 93.62 98 ARG A N 1
ATOM 723 C CA . ARG A 1 98 ? 3.843 6.353 5.523 1.00 93.62 98 ARG A CA 1
ATOM 724 C C . ARG A 1 98 ? 3.152 6.931 6.761 1.00 93.62 98 ARG A C 1
ATOM 726 O O . ARG A 1 98 ? 2.628 6.181 7.587 1.00 93.62 98 ARG A O 1
ATOM 733 N N . GLN A 1 99 ? 3.122 8.254 6.897 1.00 92.19 99 GLN A N 1
ATOM 734 C CA . GLN A 1 99 ? 2.469 8.932 8.020 1.00 92.19 99 GLN A CA 1
ATOM 735 C C . GLN A 1 99 ? 0.942 8.788 7.985 1.00 92.19 99 GLN A C 1
ATOM 737 O O . GLN A 1 99 ? 0.338 8.531 9.028 1.00 92.19 99 GLN A O 1
ATOM 742 N N . ALA A 1 100 ? 0.317 8.877 6.810 1.00 90.69 100 ALA A N 1
ATOM 743 C CA . ALA A 1 100 ? -1.125 8.718 6.628 1.00 90.69 100 ALA A CA 1
ATOM 744 C C . ALA A 1 100 ? -1.596 7.312 7.036 1.00 90.69 100 ALA A C 1
ATOM 746 O O . ALA A 1 100 ? -2.573 7.156 7.780 1.00 90.69 100 ALA A O 1
ATOM 747 N N . VAL A 1 101 ? -0.849 6.278 6.638 1.00 90.75 101 VAL A N 1
ATOM 748 C CA . VAL A 1 101 ? -1.115 4.891 7.043 1.00 90.75 101 VAL A CA 1
ATOM 749 C C . VAL A 1 101 ? -0.876 4.700 8.544 1.00 90.75 101 VAL A C 1
ATOM 751 O O . VAL A 1 101 ? -1.684 4.061 9.227 1.00 90.75 101 VAL A O 1
ATOM 754 N N . HIS A 1 102 ? 0.179 5.299 9.105 1.00 89.38 102 HIS A N 1
ATOM 755 C CA . HIS A 1 102 ? 0.429 5.256 10.548 1.00 89.38 102 HIS A CA 1
ATOM 756 C C . HIS A 1 102 ? -0.704 5.902 11.356 1.00 89.38 102 HIS A C 1
ATOM 758 O O . HIS A 1 102 ? -1.148 5.346 12.365 1.00 89.38 102 HIS A O 1
ATOM 764 N N . ALA A 1 103 ? -1.190 7.064 10.917 1.00 86.19 103 ALA A N 1
ATOM 765 C CA . ALA A 1 103 ? -2.272 7.788 11.568 1.00 86.19 103 ALA A CA 1
ATOM 766 C C . ALA A 1 103 ? -3.575 6.981 11.529 1.00 86.19 103 ALA A C 1
ATOM 768 O O . ALA A 1 103 ? -4.208 6.791 12.569 1.00 86.19 103 ALA A O 1
ATOM 769 N N . THR A 1 104 ? -3.927 6.433 10.363 1.00 84.38 104 THR A N 1
ATOM 770 C CA . THR A 1 104 ? -5.139 5.623 10.171 1.00 84.38 104 THR A CA 1
ATOM 771 C C . THR A 1 104 ? -5.107 4.351 11.018 1.00 84.38 104 THR A C 1
ATOM 773 O O . THR A 1 104 ? -6.055 4.063 11.751 1.00 84.38 104 THR A O 1
ATOM 776 N N . THR A 1 105 ? -3.995 3.614 11.006 1.00 83.06 105 THR A N 1
ATOM 777 C CA . THR A 1 105 ? -3.854 2.388 11.811 1.00 83.06 105 THR A CA 1
ATOM 778 C C . THR A 1 105 ? -3.806 2.670 13.309 1.00 83.06 105 THR A C 1
ATOM 780 O O . THR A 1 105 ? -4.406 1.939 14.100 1.00 83.06 105 THR A O 1
ATOM 783 N N . THR A 1 106 ? -3.164 3.762 13.726 1.00 80.69 106 THR A N 1
ATOM 784 C CA . THR A 1 106 ? -3.164 4.196 15.127 1.00 80.69 106 THR A CA 1
ATOM 785 C C . THR A 1 106 ? -4.565 4.601 15.584 1.00 80.69 106 THR A C 1
ATOM 787 O O . THR A 1 106 ? -4.984 4.201 16.671 1.00 80.69 106 THR A O 1
ATOM 790 N N . ALA A 1 107 ? -5.312 5.337 14.759 1.00 77.12 107 ALA A N 1
ATOM 791 C CA . ALA A 1 107 ? -6.694 5.712 15.038 1.00 77.12 107 ALA A CA 1
ATOM 792 C C . ALA A 1 107 ? -7.607 4.479 15.122 1.00 77.12 107 ALA A C 1
ATOM 794 O O . ALA A 1 107 ? -8.398 4.376 16.058 1.00 77.12 107 ALA A O 1
ATOM 795 N N . ALA A 1 108 ? -7.449 3.504 14.222 1.00 74.19 108 ALA A N 1
ATOM 796 C CA . ALA A 1 108 ? -8.185 2.242 14.265 1.00 74.19 108 ALA A CA 1
ATOM 797 C C . ALA A 1 108 ? -7.890 1.450 15.551 1.00 74.19 108 ALA A C 1
ATOM 799 O O . ALA A 1 108 ? -8.813 0.998 16.228 1.00 74.19 108 ALA A O 1
ATOM 800 N N . ARG A 1 109 ? -6.616 1.355 15.956 1.00 73.75 109 ARG A N 1
ATOM 801 C CA . ARG A 1 109 ? -6.195 0.688 17.202 1.00 73.75 109 ARG A CA 1
ATOM 802 C C . ARG A 1 109 ? -6.724 1.394 18.452 1.00 73.75 109 ARG A C 1
ATOM 804 O O . ARG A 1 109 ? -7.183 0.737 19.382 1.00 73.75 109 ARG A O 1
ATOM 811 N N . GLN A 1 110 ? -6.698 2.727 18.484 1.00 66.12 110 GLN A N 1
ATOM 812 C CA . GLN A 1 110 ? -7.250 3.506 19.598 1.00 66.12 110 GLN A CA 1
ATOM 813 C C . GLN A 1 110 ? -8.783 3.446 19.638 1.00 66.12 110 GLN A C 1
ATOM 815 O O . GLN A 1 110 ? -9.364 3.353 20.716 1.00 66.12 110 GLN A O 1
ATOM 820 N N . GLY A 1 111 ? -9.443 3.439 18.479 1.00 55.75 111 GLY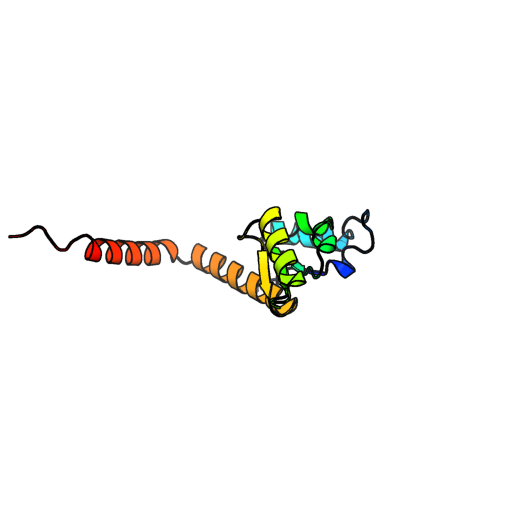 A N 1
ATOM 821 C CA . GLY A 1 111 ? -10.891 3.281 18.358 1.00 55.75 111 GLY A CA 1
ATOM 822 C C . GLY A 1 111 ? -11.380 1.887 18.759 1.00 55.75 111 GLY A C 1
ATOM 823 O O . GLY A 1 111 ? -12.439 1.776 19.383 1.00 55.75 111 GLY A O 1
ATOM 824 N N . ALA A 1 112 ? -10.590 0.847 18.468 1.00 54.81 112 ALA A N 1
ATOM 825 C CA . ALA A 1 112 ? -10.828 -0.536 18.884 1.00 54.81 112 ALA A CA 1
ATOM 826 C C . ALA A 1 112 ? -10.593 -0.741 20.392 1.00 54.81 112 ALA A C 1
ATOM 828 O O . ALA A 1 112 ? -11.404 -1.382 21.055 1.00 54.81 112 ALA A O 1
ATOM 829 N N . SER A 1 113 ? -9.550 -0.123 20.958 1.00 51.47 113 SER A N 1
ATOM 830 C CA . SER A 1 113 ? -9.269 -0.155 22.404 1.00 51.47 113 SER A CA 1
ATOM 831 C C . SER A 1 113 ? -10.160 0.782 23.232 1.00 51.47 113 SER A C 1
ATOM 833 O O . SER A 1 113 ? -10.204 0.676 24.455 1.00 51.47 113 SER A O 1
ATOM 835 N N . GLY A 1 114 ? -10.871 1.710 22.587 1.00 44.28 114 GLY A N 1
ATOM 836 C CA . GLY A 1 114 ? -11.528 2.840 23.238 1.00 44.28 114 GLY A CA 1
ATOM 837 C C . GLY A 1 114 ? -13.012 3.002 22.927 1.00 44.28 114 GLY A C 1
ATOM 838 O O . GLY A 1 114 ? -13.468 4.129 22.822 1.00 44.28 114 GLY A O 1
ATOM 839 N N . SER A 1 115 ? -13.816 1.943 22.788 1.00 50.62 115 SER A N 1
ATOM 840 C CA . SER A 1 115 ? -15.297 2.053 22.808 1.00 50.62 115 SER A CA 1
ATOM 841 C C . SER A 1 115 ? -15.928 3.133 21.884 1.00 50.62 115 SER A C 1
ATOM 843 O O . SER A 1 115 ? -16.983 3.692 22.195 1.00 50.62 115 SER A O 1
ATOM 845 N N . GLY A 1 116 ? -15.307 3.460 20.744 1.00 50.03 116 GLY A N 1
ATOM 846 C CA . GLY A 1 116 ? -15.726 4.594 19.902 1.00 50.03 116 GLY A CA 1
ATOM 847 C C . GLY A 1 116 ? -16.847 4.260 18.916 1.00 50.03 116 GLY A C 1
ATOM 848 O O . GLY A 1 116 ? -17.753 5.066 18.693 1.00 50.03 116 GLY A O 1
ATOM 849 N N . LEU A 1 117 ? -16.845 3.034 18.389 1.00 49.94 117 LEU A N 1
ATOM 850 C CA . LEU A 1 117 ? -17.811 2.579 17.386 1.00 49.94 117 LEU A CA 1
ATOM 851 C C . LEU A 1 117 ? -19.227 2.514 17.967 1.00 49.94 117 LEU A C 1
ATOM 853 O O . LEU A 1 117 ? -20.167 3.021 17.371 1.00 49.94 117 LEU A O 1
ATOM 857 N N . GLY A 1 118 ? -19.389 2.037 19.203 1.00 50.78 118 GLY A N 1
ATOM 858 C CA . GLY A 1 118 ? -20.697 2.007 19.859 1.00 50.78 118 GLY A CA 1
ATOM 859 C C . GLY A 1 118 ? -21.270 3.395 20.166 1.00 50.78 118 GLY A C 1
ATOM 860 O O . GLY A 1 118 ? -22.487 3.539 20.252 1.00 50.78 118 GLY A O 1
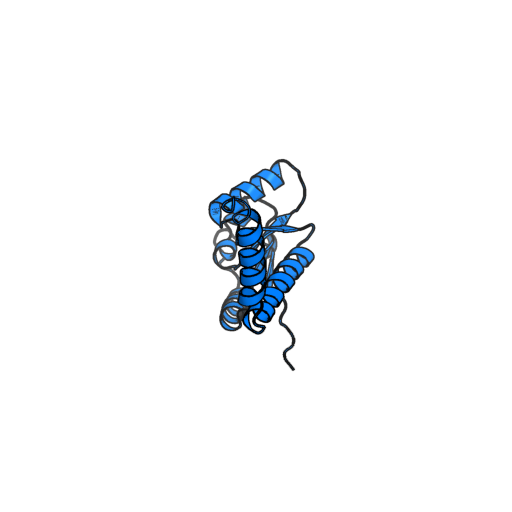ATOM 861 N N . ARG A 1 119 ? -20.444 4.431 20.366 1.00 53.62 119 ARG A N 1
ATOM 862 C CA . ARG A 1 119 ? -20.929 5.783 20.701 1.00 53.62 119 ARG A CA 1
ATOM 863 C C . ARG A 1 119 ? -21.220 6.606 19.440 1.00 53.62 119 ARG A C 1
ATOM 865 O O . ARG A 1 119 ? -22.260 7.261 19.403 1.00 53.62 119 ARG A O 1
ATOM 872 N N . ALA A 1 120 ? -20.385 6.483 18.405 1.00 55.00 120 ALA A N 1
ATOM 873 C CA . ALA A 1 120 ? -20.620 7.077 17.088 1.00 55.00 120 ALA A CA 1
ATOM 874 C C . ALA A 1 120 ? -21.805 6.417 16.358 1.00 55.00 120 ALA A C 1
ATOM 876 O O . ALA A 1 120 ? -22.667 7.112 15.830 1.00 55.00 120 ALA A O 1
ATOM 877 N N . LEU A 1 121 ? -21.945 5.086 16.417 1.00 54.75 121 LEU A N 1
ATOM 878 C CA . LEU A 1 121 ? -23.100 4.400 15.827 1.00 54.75 121 LEU A CA 1
ATOM 879 C C . LEU A 1 121 ? -24.398 4.758 16.573 1.00 54.75 121 LEU A C 1
ATOM 881 O O . LEU A 1 121 ? -25.425 5.000 15.948 1.00 54.75 121 LEU A O 1
ATOM 885 N N . ARG A 1 122 ? -24.364 4.886 17.912 1.00 56.66 122 ARG A N 1
ATOM 886 C CA . ARG A 1 122 ? -25.537 5.310 18.704 1.00 56.66 122 ARG A CA 1
ATOM 887 C C . ARG A 1 122 ? -25.927 6.773 18.476 1.00 56.66 122 ARG A C 1
ATOM 889 O O . ARG A 1 122 ? -27.121 7.070 18.509 1.00 56.66 122 ARG A O 1
ATOM 896 N N . SER A 1 123 ? -24.978 7.685 18.253 1.00 54.81 123 SER A N 1
ATOM 897 C CA . SER A 1 123 ? -25.302 9.082 17.926 1.00 54.81 123 SER A CA 1
ATOM 898 C C . SER A 1 123 ? -25.885 9.202 16.516 1.00 54.81 123 SER A C 1
ATOM 900 O O . SER A 1 123 ? -26.902 9.878 16.346 1.00 54.81 123 SER A O 1
ATOM 902 N N . THR A 1 124 ? -25.336 8.469 15.544 1.00 60.97 124 THR A N 1
ATOM 903 C CA . THR A 1 124 ? -25.851 8.403 14.169 1.00 60.97 124 THR A CA 1
ATOM 904 C C . THR A 1 124 ? -27.243 7.766 14.116 1.00 60.97 124 THR A C 1
ATOM 906 O O . THR A 1 124 ? -28.156 8.349 13.534 1.00 60.97 124 THR A O 1
ATOM 909 N N . LEU A 1 125 ? -27.477 6.655 14.826 1.00 60.47 125 LEU A N 1
ATOM 910 C CA . LEU A 1 125 ? -28.797 6.014 14.910 1.00 60.47 125 LEU A CA 1
ATOM 911 C C . LEU A 1 125 ? -29.846 6.896 15.617 1.00 60.47 125 LEU A C 1
ATOM 913 O O . LEU A 1 125 ? -30.999 6.943 15.192 1.00 60.47 125 LEU A O 1
ATOM 917 N N . ARG A 1 126 ? -29.470 7.657 16.659 1.00 60.75 126 ARG A N 1
ATOM 918 C CA . ARG A 1 126 ? -30.379 8.636 17.296 1.00 60.75 126 ARG A CA 1
ATOM 919 C C . ARG A 1 126 ? -30.693 9.828 16.394 1.00 60.75 126 ARG A 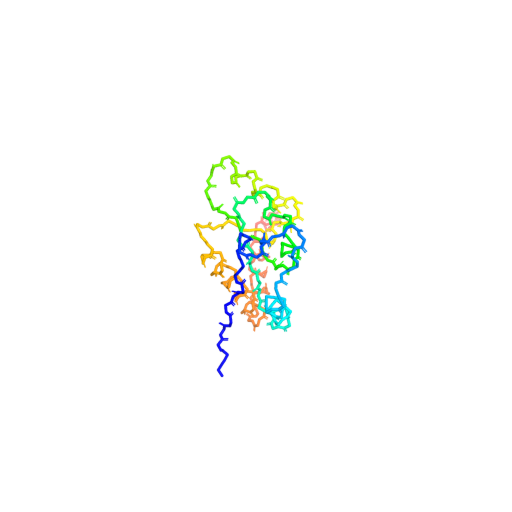C 1
ATOM 921 O O . ARG A 1 126 ? -31.785 10.380 16.503 1.00 60.75 126 ARG A O 1
ATOM 928 N N . ARG A 1 127 ? -29.748 10.251 15.550 1.00 59.06 127 ARG A N 1
ATOM 929 C CA . ARG A 1 127 ? -29.948 11.354 14.601 1.00 59.06 127 ARG A CA 1
ATOM 930 C C . ARG A 1 127 ? -30.867 10.921 13.455 1.00 59.06 127 ARG A C 1
ATOM 932 O O . ARG A 1 127 ? -31.791 11.658 13.136 1.00 59.06 127 ARG A O 1
ATOM 939 N N . LEU A 1 128 ? -30.705 9.698 12.949 1.00 54.75 128 LEU A N 1
ATOM 940 C CA . LEU A 1 128 ? -31.607 9.108 11.954 1.00 54.75 128 LEU A CA 1
ATOM 941 C C . LEU A 1 128 ? -33.034 8.941 12.497 1.00 54.75 128 LEU A C 1
ATOM 943 O O . LEU A 1 128 ? -33.980 9.360 11.845 1.00 54.75 128 LEU A O 1
ATOM 947 N N . ARG A 1 129 ? -33.200 8.463 13.738 1.00 61.56 129 ARG A N 1
ATOM 948 C CA . ARG A 1 129 ? -34.532 8.276 14.345 1.00 61.56 129 ARG A CA 1
ATOM 949 C C . ARG A 1 129 ? -35.318 9.578 14.568 1.00 61.56 129 ARG A C 1
ATOM 951 O O . ARG A 1 129 ? -36.541 9.534 14.608 1.00 61.56 129 ARG A O 1
ATOM 958 N N . ARG A 1 130 ? -34.649 10.731 14.712 1.00 61.66 130 ARG A N 1
ATOM 959 C CA . ARG A 1 130 ? -35.327 12.045 14.764 1.00 61.66 130 ARG A CA 1
ATOM 960 C C . ARG A 1 130 ? -35.759 12.534 13.388 1.00 61.66 130 ARG A C 1
ATOM 962 O O . ARG A 1 130 ? -36.771 13.210 13.290 1.00 61.66 130 ARG A O 1
ATOM 969 N N . LEU A 1 131 ? -35.002 12.190 12.349 1.00 54.41 131 LEU A N 1
ATOM 970 C CA . LEU A 1 131 ? -35.328 12.551 10.970 1.00 54.41 131 LEU A CA 1
ATOM 971 C C . LEU A 1 131 ? -36.452 11.675 10.403 1.00 54.41 131 LEU A C 1
ATOM 973 O O . LEU A 1 131 ? -37.218 12.138 9.571 1.00 54.41 131 LEU A O 1
ATOM 977 N N . THR A 1 132 ? -36.596 10.442 10.894 1.00 59.38 132 THR A N 1
ATOM 978 C CA . THR A 1 132 ? -37.647 9.503 10.468 1.00 59.38 132 THR A CA 1
ATOM 979 C C . THR A 1 132 ? -38.825 9.403 11.446 1.00 59.38 132 THR A C 1
ATOM 981 O O . THR A 1 132 ? -39.649 8.506 11.308 1.00 59.38 132 THR A O 1
ATOM 984 N N . GLY A 1 133 ? -38.886 10.256 12.476 1.00 58.81 133 GLY A N 1
ATOM 985 C CA . GLY A 1 133 ? -39.812 10.122 13.611 1.00 58.81 133 GLY A CA 1
ATOM 986 C C . GLY A 1 133 ? -40.650 11.363 13.923 1.00 58.81 133 GLY A C 1
ATOM 987 O O . GLY A 1 133 ? -41.060 11.527 15.068 1.00 58.81 133 GLY A O 1
ATOM 988 N N . GLY A 1 134 ? -40.878 12.243 12.947 1.00 54.09 134 GLY A N 1
ATOM 989 C CA . GLY A 1 134 ? -41.784 13.386 13.078 1.00 54.09 134 GLY A CA 1
ATOM 990 C C . GLY A 1 134 ? -42.931 13.281 12.080 1.00 54.09 134 GLY A C 1
ATOM 991 O O . GLY A 1 134 ? -42.778 13.722 10.948 1.00 54.09 134 GLY A O 1
ATOM 992 N N . GLY A 1 135 ? -44.054 12.689 12.493 1.00 50.31 135 GLY A N 1
ATOM 993 C CA . GLY A 1 135 ? -45.284 12.694 11.696 1.00 50.31 135 GLY A CA 1
ATOM 994 C C . GLY A 1 135 ? -46.171 11.466 11.878 1.00 50.31 135 GLY A C 1
ATOM 995 O O . GLY A 1 135 ? -46.360 10.715 10.931 1.00 50.31 135 GLY A O 1
ATOM 996 N N . ALA A 1 136 ? -46.703 11.250 13.081 1.00 47.28 136 ALA A N 1
ATOM 997 C CA . ALA A 1 136 ? -47.931 10.475 13.281 1.00 47.28 136 ALA A CA 1
ATOM 998 C C . ALA A 1 136 ? -48.485 10.815 14.668 1.00 47.28 136 ALA A C 1
ATOM 1000 O O . ALA A 1 136 ? -48.181 10.152 15.659 1.00 47.28 136 ALA A O 1
ATOM 1001 N N . GLY A 1 137 ? -49.218 11.916 14.741 1.00 50.53 137 GLY A N 1
ATOM 1002 C CA . GLY A 1 137 ? -49.821 12.396 15.971 1.00 50.53 137 GLY A CA 1
ATOM 1003 C C . GLY A 1 137 ? -50.556 13.695 15.717 1.00 50.53 137 GLY A C 1
ATOM 1004 O O . GLY A 1 137 ? -50.064 14.729 16.144 1.00 50.53 137 GLY A O 1
ATOM 1005 N N . GLU A 1 138 ? -51.639 1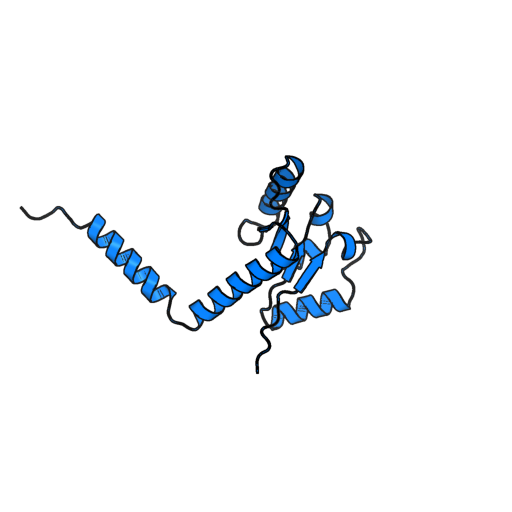3.602 14.947 1.00 42.72 138 GLU A N 1
ATOM 1006 C CA . GLU A 1 138 ? -52.928 14.293 15.114 1.00 42.72 138 GLU A CA 1
ATOM 1007 C C . GLU A 1 138 ? -53.939 13.696 14.125 1.00 42.72 138 GLU A C 1
ATOM 1009 O O . GLU A 1 138 ? -53.558 13.467 12.952 1.00 42.72 138 GLU A O 1
#

Secondary structure (DSSP, 8-state):
----PPPEEEEHHHH-SSTT-PPPHHHHHHHHHHHHHT--EEEE--SGGGGGSHHHHHSSEEEEE----HHHHHHHHHHHHHH-TTTEEEESSHHHHHHHHHHHHHHHHHHHHTTHHHHHHHHHHHHHHHHS------

Organism: NCBI:txid225327

Sequence (138 aa):
MSTRELPLLLHAGKAARGLDDAPDPQTLEALIRGEHTGCPSVLWVESLADLDAPAAVLVTHIAVPASETDSVTELHQEALGRFGPERVLRADGPEEARQAVHATTTAARQGASGSGLGRALRSTLRRLRRLTGGGAGE